Protein AF-A0A517RPU3-F1 (afdb_monomer_lite)

Sequence (102 aa):
MNQTELIHFVKDLGANVVVRKLDPLQEAEIVCIHVDPIPVEQPGDIPGWKHALYLEELYDGWTIGSEKYDVTRPLQEPELKSLLTAWIREPDYRILQEFVSD

Structure (mmCIF, N/CA/C/O backbone):
data_AF-A0A517RPU3-F1
#
_entry.id   AF-A0A517RPU3-F1
#
loop_
_atom_site.group_PDB
_atom_site.id
_atom_site.type_symbol
_atom_site.label_atom_id
_atom_site.label_alt_id
_atom_site.label_comp_id
_atom_site.label_asym_id
_atom_site.label_entity_id
_atom_site.label_seq_id
_atom_site.pdbx_PDB_ins_code
_atom_site.Cartn_x
_atom_site.Cartn_y
_atom_site.Cartn_z
_atom_site.occupancy
_atom_site.B_iso_or_equiv
_atom_site.auth_seq_id
_atom_site.auth_comp_id
_atom_site.auth_asym_id
_atom_site.auth_atom_id
_atom_site.pdbx_PDB_model_num
ATOM 1 N N . MET A 1 1 ? -6.973 -2.826 10.082 1.00 88.88 1 MET A N 1
ATOM 2 C CA . MET A 1 1 ? -5.697 -3.445 9.683 1.00 88.88 1 MET A CA 1
ATOM 3 C C . MET A 1 1 ? -4.542 -2.502 9.977 1.00 88.88 1 MET A C 1
ATOM 5 O O . MET A 1 1 ? -4.633 -1.352 9.569 1.00 88.88 1 MET A O 1
ATOM 9 N N . ASN A 1 2 ? -3.505 -2.976 10.668 1.00 89.75 2 ASN A N 1
ATOM 10 C CA . ASN A 1 2 ? -2.263 -2.230 10.923 1.00 89.75 2 ASN A CA 1
ATOM 11 C C . ASN A 1 2 ? -1.228 -2.423 9.795 1.00 89.75 2 ASN A C 1
ATOM 13 O O . ASN A 1 2 ? -1.395 -3.285 8.927 1.00 89.75 2 ASN A O 1
ATOM 17 N N . GLN A 1 3 ? -0.131 -1.658 9.830 1.00 89.50 3 GLN A N 1
ATOM 18 C CA . GLN A 1 3 ? 0.931 -1.702 8.814 1.00 89.50 3 GLN A CA 1
ATOM 19 C C . GLN A 1 3 ? 1.498 -3.112 8.569 1.00 89.50 3 GLN A C 1
ATOM 21 O O . GLN A 1 3 ? 1.686 -3.518 7.424 1.00 89.50 3 GLN A O 1
ATOM 26 N N . THR A 1 4 ? 1.756 -3.890 9.621 1.00 90.12 4 THR A N 1
ATOM 27 C CA . THR A 1 4 ? 2.312 -5.248 9.488 1.00 90.12 4 THR A CA 1
ATOM 28 C C . THR A 1 4 ? 1.344 -6.173 8.754 1.00 90.12 4 THR A C 1
ATOM 30 O O . THR A 1 4 ? 1.738 -6.882 7.827 1.00 90.12 4 THR A O 1
ATOM 33 N N . GLU A 1 5 ? 0.067 -6.143 9.132 1.00 92.88 5 GLU A N 1
ATOM 34 C CA . GLU A 1 5 ? -0.989 -6.925 8.485 1.00 92.88 5 GLU A CA 1
ATOM 35 C C . GLU A 1 5 ? -1.170 -6.530 7.013 1.00 92.88 5 GLU A C 1
ATOM 37 O O . GLU A 1 5 ? -1.307 -7.408 6.161 1.00 92.88 5 GLU A O 1
ATOM 42 N N . LEU A 1 6 ? -1.100 -5.229 6.702 1.00 92.38 6 LEU A N 1
ATOM 43 C CA . LEU A 1 6 ? -1.137 -4.712 5.334 1.00 92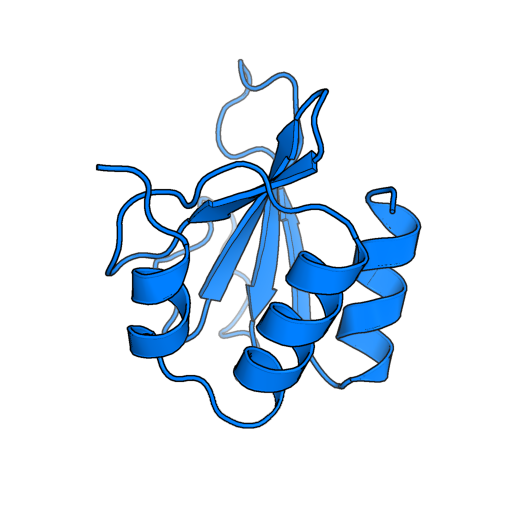.38 6 LEU A CA 1
ATOM 44 C C . LEU A 1 6 ? 0.014 -5.278 4.495 1.00 92.38 6 LEU A C 1
ATOM 46 O O . LEU A 1 6 ? -0.218 -5.807 3.409 1.00 92.38 6 LEU A O 1
ATOM 50 N N . ILE A 1 7 ? 1.246 -5.198 5.008 1.00 91.31 7 ILE A N 1
ATOM 51 C CA . ILE A 1 7 ? 2.447 -5.683 4.315 1.00 91.31 7 ILE A CA 1
ATOM 52 C C . ILE A 1 7 ? 2.341 -7.185 4.039 1.00 91.31 7 ILE A C 1
ATOM 54 O O . ILE A 1 7 ? 2.666 -7.624 2.936 1.00 91.31 7 ILE A O 1
ATOM 58 N N . HIS A 1 8 ? 1.894 -7.977 5.017 1.00 93.06 8 HIS A N 1
ATOM 59 C CA . HIS A 1 8 ? 1.691 -9.413 4.824 1.00 93.06 8 HIS A CA 1
ATOM 60 C C . HIS A 1 8 ? 0.631 -9.692 3.760 1.00 93.06 8 HIS A C 1
ATOM 62 O O . HIS A 1 8 ? 0.897 -10.431 2.816 1.00 93.06 8 HIS A O 1
ATOM 68 N N . PHE A 1 9 ? -0.526 -9.037 3.862 1.00 93.81 9 PHE A N 1
ATOM 69 C CA . PHE A 1 9 ? -1.638 -9.217 2.936 1.00 93.81 9 PHE A CA 1
ATOM 70 C C . PHE A 1 9 ? -1.233 -8.995 1.471 1.00 93.81 9 PHE A C 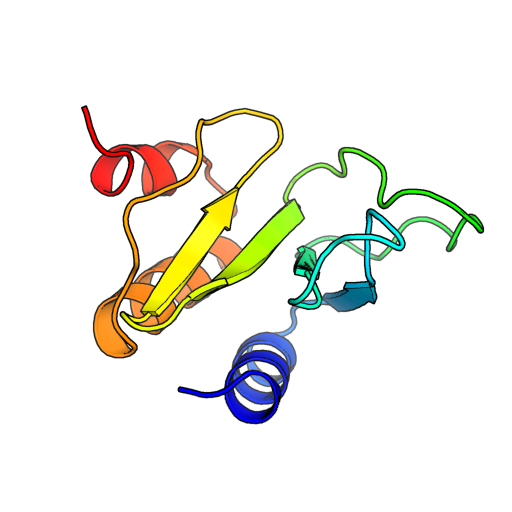1
ATOM 72 O O . PHE A 1 9 ? -1.545 -9.811 0.608 1.00 93.81 9 PHE A O 1
ATOM 79 N N . VAL A 1 10 ? -0.511 -7.915 1.175 1.00 92.50 10 VAL A N 1
ATOM 80 C CA . VAL A 1 10 ? -0.154 -7.572 -0.213 1.00 92.50 10 VAL A CA 1
ATOM 81 C C . VAL A 1 10 ? 1.000 -8.424 -0.745 1.00 92.50 10 VAL A C 1
ATOM 83 O O . VAL A 1 10 ? 1.024 -8.743 -1.933 1.00 92.50 10 VAL A O 1
ATOM 86 N N . LYS A 1 11 ? 1.922 -8.855 0.128 1.00 90.12 11 LYS A N 1
ATOM 87 C CA . LYS A 1 11 ? 2.984 -9.806 -0.235 1.00 90.12 11 LYS A CA 1
ATOM 88 C C . LYS A 1 11 ? 2.420 -11.182 -0.567 1.00 90.12 11 LYS A C 1
ATOM 90 O O . LYS A 1 11 ? 2.859 -11.783 -1.543 1.00 90.12 11 LYS A O 1
ATOM 95 N N . ASP A 1 12 ? 1.420 -11.646 0.182 1.00 93.38 12 ASP A N 1
ATOM 96 C CA . ASP A 1 12 ? 0.725 -12.910 -0.095 1.00 93.38 12 ASP A CA 1
ATOM 97 C C . ASP A 1 12 ? -0.013 -12.880 -1.446 1.00 93.38 12 ASP A C 1
ATOM 99 O O . ASP A 1 12 ? -0.185 -13.915 -2.091 1.00 93.38 12 ASP A O 1
ATOM 103 N N . LEU A 1 13 ? -0.405 -11.689 -1.913 1.00 91.50 13 LEU A N 1
ATOM 104 C CA . LEU A 1 13 ? -0.977 -11.466 -3.245 1.00 91.50 13 LEU A CA 1
ATOM 105 C C . LEU A 1 13 ? 0.076 -11.338 -4.361 1.00 91.50 13 LEU A C 1
ATOM 107 O O . LEU A 1 13 ? -0.295 -11.264 -5.531 1.00 91.50 13 LEU A O 1
ATOM 111 N N . GLY A 1 14 ? 1.369 -11.334 -4.025 1.00 88.00 14 GLY A N 1
ATOM 112 C CA . GLY A 1 14 ? 2.477 -11.253 -4.978 1.00 88.00 14 GLY A CA 1
ATOM 113 C C . GLY A 1 14 ? 2.999 -9.842 -5.253 1.00 88.00 14 GLY A C 1
ATOM 114 O O . GLY A 1 14 ? 3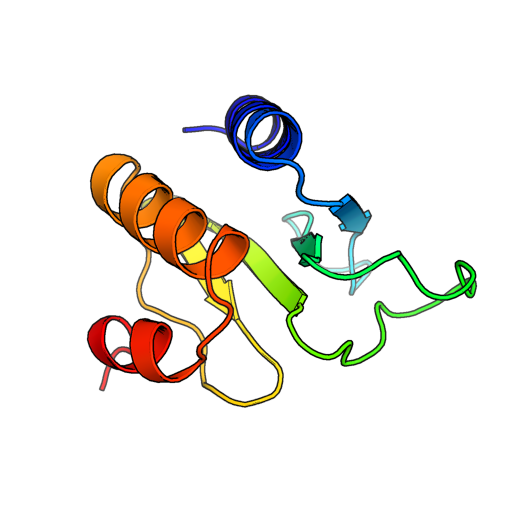.807 -9.673 -6.164 1.00 88.00 14 GLY A O 1
ATOM 115 N N . ALA A 1 15 ? 2.574 -8.833 -4.486 1.00 87.88 15 ALA A N 1
ATOM 116 C CA . ALA A 1 15 ? 3.093 -7.479 -4.632 1.00 87.88 15 ALA A CA 1
ATOM 117 C C . ALA A 1 15 ? 4.454 -7.300 -3.949 1.00 87.88 15 ALA A C 1
ATOM 119 O O . ALA A 1 15 ? 4.751 -7.879 -2.899 1.00 87.88 15 ALA A O 1
ATOM 120 N N . ASN A 1 16 ? 5.258 -6.414 -4.522 1.00 86.44 16 ASN A N 1
ATOM 121 C CA . ASN A 1 16 ? 6.453 -5.888 -3.891 1.00 86.44 16 ASN A CA 1
ATOM 122 C C . ASN A 1 16 ? 6.078 -4.752 -2.936 1.00 86.44 16 ASN A C 1
ATOM 124 O O . ASN A 1 16 ? 5.168 -3.969 -3.206 1.00 86.44 16 ASN A O 1
ATOM 128 N N . VAL A 1 17 ? 6.795 -4.650 -1.816 1.00 85.00 17 VAL A N 1
ATOM 129 C CA . VAL A 1 17 ? 6.518 -3.641 -0.789 1.00 85.00 17 VAL A CA 1
ATOM 130 C C . VAL A 1 17 ? 7.796 -2.949 -0.369 1.00 85.00 17 VAL A C 1
ATOM 132 O O . VAL A 1 17 ? 8.764 -3.612 0.007 1.00 85.00 17 VAL A O 1
ATOM 135 N N . VAL A 1 18 ? 7.759 -1.621 -0.369 1.00 84.00 18 VAL A N 1
ATOM 136 C CA . VAL A 1 18 ? 8.825 -0.754 0.127 1.00 84.00 18 VAL A CA 1
ATOM 137 C C . VAL A 1 18 ? 8.239 0.140 1.214 1.00 84.00 18 VAL A C 1
ATOM 139 O O . VAL A 1 18 ? 7.233 0.802 0.992 1.00 84.00 18 VAL A O 1
ATOM 142 N N . VAL A 1 19 ? 8.866 0.169 2.389 1.00 83.12 19 VAL A N 1
ATOM 143 C CA . VAL A 1 19 ? 8.459 1.041 3.503 1.00 83.12 19 VAL A CA 1
ATOM 144 C C . VAL A 1 19 ? 9.507 2.135 3.679 1.00 83.12 19 VAL A C 1
ATOM 146 O O . VAL A 1 19 ? 10.702 1.834 3.817 1.00 83.12 19 VAL A O 1
ATOM 149 N N . ARG A 1 20 ? 9.079 3.401 3.633 1.00 76.69 20 ARG A N 1
ATOM 150 C CA . ARG A 1 20 ? 9.953 4.576 3.785 1.00 76.69 20 ARG A CA 1
ATOM 151 C C . ARG A 1 20 ? 9.215 5.725 4.461 1.00 76.69 20 ARG A C 1
ATOM 153 O O . ARG A 1 20 ? 8.020 5.899 4.272 1.00 76.69 20 ARG A O 1
ATOM 160 N N . LYS A 1 21 ? 9.966 6.575 5.160 1.00 68.38 21 LYS A N 1
ATOM 161 C CA . LYS A 1 21 ? 9.551 7.956 5.432 1.00 68.38 21 LYS A CA 1
ATOM 162 C C . LYS A 1 21 ? 10.008 8.819 4.261 1.00 68.38 21 LYS A C 1
ATOM 164 O O . LYS A 1 21 ? 11.189 8.749 3.921 1.00 68.38 21 LYS A O 1
ATOM 169 N N . LEU A 1 22 ? 9.099 9.566 3.632 1.00 65.62 22 LEU A N 1
ATOM 170 C CA . LEU A 1 22 ? 9.468 10.482 2.545 1.00 65.62 22 LEU A CA 1
ATOM 171 C C . LEU A 1 22 ? 9.996 11.815 3.092 1.00 65.62 22 LEU A C 1
ATOM 173 O O . LEU A 1 22 ? 10.881 12.410 2.490 1.00 65.62 22 LEU A O 1
ATOM 177 N N . ASP A 1 23 ? 9.522 12.242 4.265 1.00 62.44 23 ASP A N 1
ATOM 178 C CA . ASP A 1 23 ? 10.021 13.428 4.968 1.00 62.44 23 ASP A CA 1
ATOM 179 C C . ASP A 1 23 ? 10.491 13.053 6.391 1.00 62.44 23 ASP A C 1
ATOM 181 O O . ASP A 1 23 ? 9.792 12.317 7.094 1.00 62.44 23 ASP A O 1
ATOM 185 N N . PRO A 1 24 ? 11.648 13.549 6.871 1.00 65.56 24 PRO A N 1
ATOM 186 C CA . PRO A 1 24 ? 12.038 13.444 8.280 1.00 65.56 24 PRO A CA 1
ATOM 187 C C . PRO A 1 24 ? 10.984 13.951 9.281 1.00 65.56 24 PRO A C 1
ATOM 189 O O . PRO A 1 24 ? 10.983 13.515 10.432 1.00 65.56 24 PRO A O 1
ATOM 192 N N . LEU A 1 25 ? 10.123 14.878 8.856 1.00 67.50 25 LEU A N 1
ATOM 193 C CA . LEU A 1 25 ? 9.037 15.480 9.629 1.00 67.50 25 LEU A CA 1
ATOM 194 C C . LEU A 1 25 ? 7.718 14.695 9.537 1.00 67.50 25 LEU A C 1
ATOM 196 O O . LEU A 1 25 ? 6.791 15.014 10.278 1.00 67.50 25 LEU A O 1
ATOM 200 N N . GLN A 1 26 ? 7.614 13.681 8.668 1.00 67.75 26 GLN A N 1
ATOM 201 C CA . GLN A 1 26 ? 6.438 12.810 8.629 1.00 67.75 26 GLN A CA 1
ATOM 202 C C . GLN A 1 26 ? 6.377 11.921 9.877 1.00 67.75 26 GLN A C 1
ATOM 204 O O . GLN A 1 26 ? 7.314 11.180 10.213 1.00 67.75 26 GLN A O 1
ATOM 209 N N . GLU A 1 27 ? 5.233 11.980 10.560 1.00 67.44 27 GLU A N 1
ATOM 210 C CA . GLU A 1 27 ? 4.960 11.144 11.727 1.00 67.44 27 GLU A CA 1
ATOM 211 C C . GLU A 1 27 ? 4.791 9.671 11.317 1.00 67.44 27 GLU A C 1
ATOM 213 O O . GLU A 1 27 ? 5.404 8.796 11.939 1.00 67.44 27 GLU A O 1
ATOM 218 N N . ALA A 1 28 ? 4.055 9.412 10.229 1.00 72.38 28 ALA A N 1
ATOM 219 C CA . ALA A 1 28 ? 3.779 8.078 9.699 1.00 72.38 28 ALA A CA 1
ATOM 220 C C . ALA A 1 28 ? 4.783 7.639 8.616 1.00 72.38 28 ALA A C 1
ATOM 222 O O . ALA A 1 28 ? 5.318 8.447 7.856 1.00 72.38 28 ALA A O 1
ATOM 223 N N . GLU A 1 29 ? 5.057 6.335 8.549 1.00 79.88 29 GLU A N 1
ATOM 224 C CA . GLU A 1 29 ? 5.771 5.741 7.415 1.00 79.88 29 GLU A CA 1
ATOM 225 C C . GLU A 1 29 ? 4.814 5.566 6.233 1.00 79.88 29 GLU A C 1
ATOM 227 O O . GLU A 1 29 ? 3.651 5.211 6.413 1.00 79.88 29 GLU A O 1
ATOM 232 N N . ILE A 1 30 ? 5.320 5.754 5.015 1.00 82.69 30 ILE A N 1
ATOM 233 C CA . ILE A 1 30 ? 4.585 5.435 3.796 1.00 82.69 30 ILE A CA 1
ATOM 234 C C . ILE A 1 30 ? 4.897 3.998 3.390 1.00 82.69 30 ILE A C 1
ATOM 236 O O . ILE A 1 30 ? 6.056 3.606 3.201 1.00 82.69 30 ILE A O 1
ATOM 240 N N . VAL A 1 31 ? 3.836 3.218 3.208 1.00 81.44 31 VAL A N 1
ATOM 241 C CA . VAL A 1 31 ? 3.889 1.876 2.637 1.00 81.44 31 VAL A CA 1
ATOM 242 C C . VAL A 1 31 ? 3.660 1.991 1.136 1.00 81.44 31 VAL A C 1
ATOM 244 O O . VAL A 1 31 ? 2.544 2.204 0.675 1.00 81.44 31 VAL A O 1
ATOM 247 N N . CYS A 1 32 ? 4.718 1.840 0.349 1.00 83.88 32 CYS A N 1
ATOM 248 C CA . CYS A 1 32 ? 4.610 1.766 -1.100 1.00 83.88 32 CYS A CA 1
ATOM 249 C C . CYS A 1 32 ? 4.372 0.321 -1.541 1.00 83.88 32 CYS A C 1
ATOM 251 O O . CYS A 1 32 ? 5.197 -0.562 -1.291 1.00 83.88 32 CYS A O 1
ATOM 253 N N . ILE A 1 33 ? 3.269 0.098 -2.248 1.00 83.19 33 ILE A N 1
ATOM 254 C CA . ILE A 1 33 ? 2.927 -1.172 -2.889 1.00 83.19 33 ILE A CA 1
ATOM 255 C C . ILE A 1 33 ? 3.232 -1.046 -4.374 1.00 83.19 33 ILE A C 1
ATOM 257 O O . ILE A 1 33 ? 2.745 -0.131 -5.031 1.00 83.19 33 ILE A O 1
ATOM 261 N N . HIS A 1 34 ? 4.009 -1.982 -4.907 1.00 82.31 34 HIS A N 1
ATOM 262 C CA . HIS A 1 34 ? 4.412 -2.000 -6.305 1.00 82.31 34 HIS A CA 1
ATOM 263 C C . HIS A 1 34 ? 4.145 -3.378 -6.914 1.00 82.31 34 HIS A C 1
ATOM 265 O O . HIS A 1 34 ? 4.551 -4.401 -6.365 1.00 82.31 34 HIS A O 1
ATOM 271 N N . VAL A 1 35 ? 3.441 -3.412 -8.043 1.00 77.06 35 VAL A N 1
ATOM 272 C CA . VAL A 1 35 ? 2.991 -4.672 -8.665 1.00 77.06 35 VAL A CA 1
ATOM 273 C C . VAL A 1 35 ? 4.007 -5.202 -9.683 1.00 77.06 35 VAL A C 1
ATOM 275 O O . VAL A 1 35 ? 4.133 -6.410 -9.864 1.00 77.06 35 VAL A O 1
ATOM 278 N N . ASP A 1 36 ? 4.795 -4.321 -10.298 1.00 74.62 36 ASP A N 1
ATOM 279 C CA . ASP A 1 36 ? 5.864 -4.706 -11.222 1.00 74.62 36 ASP A CA 1
ATOM 280 C C . ASP A 1 36 ? 7.153 -5.119 -10.460 1.00 74.62 36 ASP A C 1
ATOM 282 O O . ASP A 1 36 ? 7.278 -4.877 -9.250 1.00 74.62 36 ASP A O 1
ATOM 286 N N . PRO A 1 37 ? 8.149 -5.753 -11.110 1.00 67.50 37 PRO A N 1
ATOM 287 C CA . PRO A 1 37 ? 9.466 -5.958 -10.507 1.00 67.50 37 PRO A CA 1
ATOM 288 C C . PRO A 1 37 ? 10.063 -4.619 -10.059 1.00 67.50 37 PRO A C 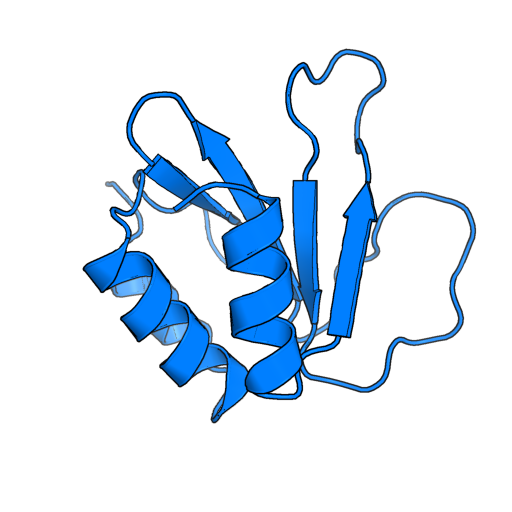1
ATOM 290 O O . PRO A 1 37 ? 10.062 -3.666 -10.838 1.00 67.50 37 PRO A O 1
ATOM 293 N N . ILE A 1 38 ? 10.565 -4.541 -8.821 1.00 63.94 38 ILE A N 1
ATOM 294 C CA . ILE A 1 38 ? 11.169 -3.311 -8.287 1.00 63.94 38 ILE A CA 1
ATOM 295 C C . ILE A 1 38 ? 12.339 -2.915 -9.207 1.00 63.94 38 ILE A C 1
ATOM 297 O O . ILE A 1 38 ? 13.302 -3.685 -9.317 1.00 63.94 38 ILE A O 1
ATOM 301 N N . PRO A 1 39 ? 12.291 -1.759 -9.895 1.00 59.31 39 PRO A N 1
ATOM 302 C CA . PRO A 1 39 ? 13.459 -1.272 -10.612 1.00 59.31 39 PRO A CA 1
ATOM 303 C C . PRO A 1 39 ? 14.551 -0.981 -9.579 1.00 59.31 39 PRO A C 1
ATOM 305 O O . PRO A 1 39 ? 14.240 -0.448 -8.519 1.00 59.31 39 PRO A O 1
ATOM 308 N N . VAL A 1 40 ? 15.795 -1.377 -9.882 1.00 59.69 40 VAL A N 1
ATOM 309 C CA . VAL A 1 40 ? 16.994 -1.275 -9.019 1.00 59.69 40 VAL A CA 1
ATOM 310 C C . VAL A 1 40 ? 16.833 -0.203 -7.942 1.00 59.69 40 VAL A C 1
ATOM 312 O O . VAL A 1 40 ? 16.728 0.974 -8.287 1.00 59.69 40 VAL A O 1
ATOM 315 N N . GLU A 1 41 ? 16.797 -0.622 -6.671 1.00 58.03 41 GLU A N 1
ATOM 316 C CA . GLU A 1 41 ? 16.634 0.281 -5.529 1.00 58.03 41 GLU A CA 1
ATOM 317 C C . GLU A 1 41 ? 17.644 1.429 -5.634 1.00 58.03 41 GLU A C 1
ATOM 319 O O . GLU A 1 41 ? 18.852 1.234 -5.481 1.00 58.03 41 GLU A O 1
ATOM 324 N N . GLN A 1 42 ? 17.158 2.632 -5.937 1.00 57.56 42 GLN A N 1
ATOM 325 C CA . GLN A 1 42 ? 17.976 3.833 -5.878 1.00 57.56 42 GLN A CA 1
ATOM 326 C C . GLN A 1 42 ? 17.848 4.412 -4.465 1.00 57.56 42 GLN A C 1
ATOM 328 O O . GLN A 1 42 ? 16.732 4.517 -3.952 1.00 57.56 42 GLN A O 1
ATOM 333 N N . PRO A 1 43 ? 18.959 4.763 -3.798 1.00 53.12 43 PRO A N 1
ATOM 334 C CA . PRO A 1 43 ? 18.891 5.460 -2.522 1.00 53.12 43 PRO A CA 1
ATOM 335 C C . PRO A 1 43 ? 18.259 6.844 -2.736 1.00 53.12 43 PRO A C 1
ATOM 337 O O . PRO A 1 43 ? 18.812 7.659 -3.471 1.00 53.12 43 PRO A O 1
ATOM 340 N N . GLY A 1 44 ? 17.111 7.102 -2.107 1.00 61.81 44 GLY A N 1
ATOM 341 C CA . GLY A 1 44 ? 16.385 8.370 -2.222 1.00 61.81 44 GLY A CA 1
ATOM 342 C C . GLY A 1 44 ? 14.867 8.200 -2.157 1.00 61.81 44 GLY A C 1
ATOM 343 O O . GLY A 1 44 ? 14.374 7.201 -1.625 1.00 61.81 44 GLY A O 1
ATOM 344 N N . ASP A 1 45 ? 14.153 9.190 -2.696 1.00 55.09 45 ASP A N 1
ATOM 345 C CA . ASP A 1 45 ? 12.695 9.187 -2.826 1.00 55.09 45 ASP A CA 1
ATOM 346 C C . ASP A 1 45 ? 12.222 7.959 -3.602 1.00 55.09 45 ASP A C 1
ATOM 348 O O . ASP A 1 45 ? 12.885 7.511 -4.540 1.00 55.09 45 ASP A O 1
ATOM 352 N N . ILE A 1 46 ? 11.055 7.427 -3.231 1.00 56.34 46 ILE A N 1
ATOM 353 C CA . ILE A 1 46 ? 10.386 6.406 -4.035 1.00 56.34 46 ILE A CA 1
ATOM 354 C C . ILE A 1 46 ? 10.003 7.089 -5.354 1.00 56.34 46 ILE A C 1
ATOM 356 O O . ILE A 1 46 ? 9.143 7.973 -5.335 1.00 56.34 46 ILE A O 1
ATOM 360 N N . PRO A 1 47 ? 10.625 6.735 -6.493 1.00 59.25 47 PRO A N 1
ATOM 361 C CA . PRO A 1 47 ? 10.289 7.355 -7.767 1.00 59.25 47 PRO A CA 1
ATOM 362 C C . PRO A 1 47 ? 8.807 7.111 -8.068 1.00 59.25 47 PRO A C 1
ATOM 364 O O . PRO A 1 47 ? 8.246 6.134 -7.572 1.00 59.25 47 PRO A O 1
ATOM 367 N N . GLY A 1 48 ? 8.185 7.969 -8.883 1.00 58.50 48 GLY A N 1
ATOM 368 C CA . GLY A 1 48 ? 6.845 7.746 -9.443 1.00 58.50 48 GLY A CA 1
ATOM 369 C C . GLY A 1 48 ? 6.847 6.496 -10.319 1.00 58.50 48 GLY A C 1
ATOM 370 O O . GLY A 1 48 ? 6.987 6.560 -11.539 1.00 58.50 48 GLY A O 1
ATOM 371 N N . TRP A 1 49 ? 6.862 5.331 -9.680 1.00 70.69 49 TRP A N 1
ATOM 372 C CA . TRP A 1 49 ? 6.915 4.060 -10.357 1.00 70.69 49 TRP A CA 1
ATOM 373 C C . TRP A 1 49 ? 5.534 3.774 -10.915 1.00 70.69 49 TRP A C 1
ATOM 375 O O . TRP A 1 49 ? 4.510 3.918 -10.240 1.00 70.69 49 TRP A O 1
ATOM 385 N N . LYS A 1 50 ? 5.523 3.324 -12.167 1.00 68.75 50 LYS A N 1
ATOM 386 C CA . LYS A 1 50 ? 4.309 2.842 -12.802 1.00 68.75 50 LYS A CA 1
ATOM 387 C C . LYS A 1 50 ? 3.704 1.752 -11.911 1.00 68.75 50 LYS A C 1
ATOM 389 O O . LYS A 1 50 ? 4.395 0.826 -11.512 1.00 68.75 50 LYS A O 1
ATOM 394 N N . HIS A 1 51 ? 2.418 1.885 -11.605 1.00 80.88 51 HIS A N 1
ATOM 395 C CA . HIS A 1 51 ? 1.681 0.984 -10.718 1.00 80.88 51 HIS A CA 1
ATOM 396 C C . HIS A 1 51 ? 2.143 0.965 -9.245 1.00 80.88 51 HIS A C 1
ATOM 398 O O . HIS A 1 51 ? 1.884 -0.011 -8.532 1.00 80.88 51 HIS A O 1
ATOM 404 N N . ALA A 1 52 ? 2.759 2.048 -8.761 1.00 85.06 52 ALA A N 1
ATOM 405 C CA . ALA A 1 52 ? 2.918 2.280 -7.329 1.00 85.06 52 ALA A CA 1
ATOM 406 C C . ALA A 1 52 ? 1.651 2.877 -6.700 1.00 85.06 52 ALA A C 1
ATOM 408 O O . ALA A 1 52 ? 1.056 3.816 -7.237 1.00 85.06 52 ALA A O 1
ATOM 409 N N . LEU A 1 53 ? 1.290 2.353 -5.530 1.00 88.94 53 LEU A N 1
ATOM 410 C CA . LEU A 1 53 ? 0.380 2.997 -4.587 1.00 88.94 53 LEU A CA 1
ATOM 411 C C . LEU A 1 53 ? 1.145 3.362 -3.323 1.00 88.94 53 LEU A C 1
ATOM 413 O O . LEU A 1 53 ? 1.904 2.543 -2.805 1.00 88.94 53 LEU A O 1
ATOM 417 N N . TYR A 1 54 ? 0.899 4.562 -2.815 1.00 88.75 54 TYR A N 1
ATOM 418 C CA . TYR A 1 54 ? 1.506 5.089 -1.598 1.00 88.75 54 TYR A CA 1
ATOM 419 C C . TYR A 1 54 ? 0.451 5.112 -0.504 1.00 88.75 54 TYR A C 1
ATOM 421 O O . TYR A 1 54 ? -0.547 5.813 -0.634 1.00 88.75 54 TYR A O 1
ATOM 429 N N . LEU A 1 55 ? 0.642 4.305 0.533 1.00 91.81 55 LEU A N 1
ATOM 430 C CA . LEU A 1 55 ? -0.331 4.136 1.600 1.00 91.81 55 LEU A CA 1
ATOM 431 C C . LEU A 1 55 ? 0.170 4.783 2.883 1.00 91.81 55 LEU A C 1
ATOM 433 O O . LEU A 1 55 ? 1.305 4.539 3.293 1.00 91.81 55 LEU A O 1
ATOM 437 N N . GLU A 1 56 ? -0.698 5.556 3.522 1.00 90.31 56 GLU A N 1
ATOM 438 C CA . GLU A 1 56 ? -0.440 6.205 4.806 1.00 90.31 56 GLU A CA 1
ATOM 439 C C . GLU A 1 56 ? -1.526 5.803 5.813 1.00 90.31 56 GLU A C 1
ATOM 441 O O . GLU A 1 56 ? -2.718 5.782 5.493 1.00 90.31 56 GLU A O 1
ATOM 446 N N . GLU A 1 57 ? -1.103 5.427 7.022 1.00 90.19 57 GLU A N 1
ATOM 447 C CA . GLU A 1 57 ? -2.008 5.060 8.112 1.00 90.19 57 GLU A CA 1
ATOM 448 C C . GLU A 1 57 ? -2.462 6.324 8.848 1.00 90.19 57 GLU A C 1
ATOM 450 O O . GLU A 1 57 ? -1.652 7.042 9.435 1.00 90.19 57 GLU A O 1
ATOM 455 N N . LEU A 1 58 ? -3.768 6.583 8.837 1.00 86.12 58 LEU A N 1
ATOM 456 C CA . LEU A 1 58 ? -4.426 7.641 9.594 1.00 86.12 58 LEU A CA 1
ATOM 457 C C . LEU A 1 58 ? -5.279 7.046 10.721 1.00 86.12 58 LEU A C 1
ATOM 459 O O . LEU A 1 58 ? -5.568 5.849 10.761 1.00 86.12 58 LEU A O 1
ATOM 463 N N . TYR A 1 59 ? -5.725 7.901 11.646 1.00 82.50 59 TYR A N 1
ATOM 464 C CA . TYR A 1 59 ? -6.548 7.487 12.791 1.00 82.50 59 TYR A CA 1
ATOM 465 C C . TYR A 1 59 ? -7.822 6.730 12.382 1.00 82.50 59 TYR A C 1
ATOM 467 O O . TYR A 1 59 ? -8.281 5.844 13.102 1.00 82.50 59 TYR A O 1
ATOM 475 N N . ASP A 1 60 ? -8.395 7.077 11.232 1.00 86.38 60 ASP A N 1
ATOM 476 C CA . ASP A 1 60 ? -9.640 6.528 10.712 1.00 86.38 60 ASP A CA 1
ATOM 477 C C . ASP A 1 60 ? -9.440 5.608 9.500 1.00 86.38 60 ASP A C 1
ATOM 479 O O . ASP A 1 60 ? -10.409 5.319 8.809 1.00 86.38 60 ASP A O 1
ATOM 483 N N . GLY A 1 61 ? -8.236 5.090 9.244 1.00 90.31 61 GLY A N 1
ATOM 484 C CA . GLY A 1 61 ? -8.006 4.092 8.197 1.00 90.31 61 GLY A CA 1
ATOM 485 C C . GLY A 1 61 ? -6.772 4.378 7.358 1.00 90.31 61 GLY A C 1
ATOM 486 O O . GLY A 1 61 ? -5.819 4.986 7.825 1.00 90.31 61 GLY A O 1
ATOM 487 N N . TRP A 1 62 ? -6.781 3.912 6.112 1.00 93.19 62 TRP A N 1
ATOM 488 C CA . TRP A 1 62 ? -5.649 4.071 5.200 1.00 93.19 62 TRP A CA 1
ATOM 489 C C . TRP A 1 62 ? -6.005 4.982 4.043 1.00 93.19 62 TRP A C 1
ATOM 491 O O . TRP A 1 62 ? -7.000 4.746 3.356 1.00 93.19 62 TRP A O 1
ATOM 501 N N . THR A 1 63 ? -5.182 5.986 3.791 1.00 91.75 63 THR A N 1
ATOM 502 C CA . THR A 1 63 ? -5.275 6.779 2.568 1.00 91.75 63 THR A CA 1
ATOM 503 C C . THR A 1 63 ? -4.342 6.215 1.512 1.00 91.75 63 THR A C 1
ATOM 505 O O . THR A 1 63 ? -3.311 5.615 1.823 1.00 91.75 63 THR A O 1
ATOM 508 N N . ILE A 1 64 ? -4.728 6.367 0.247 1.00 90.94 64 ILE A N 1
ATOM 509 C CA . ILE A 1 64 ? -3.963 5.867 -0.890 1.00 90.94 64 ILE A CA 1
ATOM 510 C C . ILE A 1 64 ? -3.698 7.021 -1.846 1.00 90.94 64 ILE A C 1
ATOM 512 O O . ILE A 1 64 ? -4.626 7.611 -2.390 1.00 90.94 64 ILE A O 1
ATOM 516 N N . GLY A 1 65 ? -2.425 7.328 -2.062 1.00 87.00 65 GLY A N 1
ATOM 517 C CA . GLY A 1 65 ? -1.954 8.236 -3.099 1.00 87.00 65 GLY A CA 1
ATOM 518 C C . GLY A 1 65 ? -1.395 7.485 -4.304 1.00 87.00 65 GLY A C 1
ATOM 519 O O . GLY A 1 65 ? -0.947 6.338 -4.208 1.00 87.00 65 GLY A O 1
ATOM 520 N N . SER A 1 66 ? -1.380 8.153 -5.454 1.00 82.06 66 SER A N 1
ATOM 521 C CA . SER A 1 66 ? -0.680 7.688 -6.652 1.00 82.06 66 SER A CA 1
ATOM 522 C C . SER A 1 66 ? -0.126 8.877 -7.434 1.00 82.06 66 SER A C 1
ATOM 524 O O . SER A 1 66 ? -0.524 10.014 -7.213 1.00 82.06 66 SER A O 1
ATOM 526 N N . GLU A 1 67 ? 0.749 8.631 -8.406 1.00 74.38 67 GLU A N 1
ATOM 527 C CA . GLU A 1 67 ? 1.261 9.699 -9.280 1.00 74.38 67 GLU A CA 1
ATOM 528 C C . GLU A 1 67 ? 0.175 10.346 -10.172 1.00 74.38 67 GLU A C 1
ATOM 530 O O . GLU A 1 67 ? 0.400 11.414 -10.737 1.00 74.38 67 GLU A O 1
ATOM 535 N N . LYS A 1 68 ? -0.976 9.678 -10.359 1.00 72.00 68 LYS A N 1
ATOM 536 C CA . LYS A 1 68 ? -2.017 10.078 -11.326 1.00 72.00 68 LYS A CA 1
ATOM 537 C C . LYS A 1 68 ? -3.278 10.654 -10.697 1.00 72.00 68 LYS A C 1
ATOM 539 O O . LYS A 1 68 ? -4.078 11.242 -11.419 1.00 72.00 68 LYS A O 1
ATOM 544 N N . TYR A 1 69 ? -3.477 10.429 -9.405 1.00 72.88 69 TYR A N 1
ATOM 545 C CA . TYR A 1 69 ? -4.706 10.763 -8.697 1.00 72.88 69 TYR A CA 1
ATOM 546 C C . TYR A 1 69 ? -4.391 11.320 -7.324 1.00 72.88 69 TYR A C 1
ATOM 548 O O . TYR A 1 69 ? -3.432 10.882 -6.683 1.00 72.88 69 TYR A O 1
ATOM 556 N N . ASP A 1 70 ? -5.250 12.239 -6.892 1.00 77.44 70 ASP A N 1
ATOM 557 C CA . ASP A 1 70 ? -5.261 12.739 -5.528 1.00 77.44 70 ASP A CA 1
ATOM 558 C C . ASP A 1 70 ? -5.488 11.607 -4.523 1.00 77.44 70 ASP A C 1
ATOM 560 O O . ASP A 1 70 ? -5.923 10.498 -4.853 1.00 77.44 70 ASP A O 1
ATOM 564 N N . VAL A 1 71 ? -5.138 11.901 -3.277 1.00 85.94 71 VAL A N 1
ATOM 565 C CA . VAL A 1 71 ? -5.216 10.959 -2.167 1.00 85.94 71 VAL A CA 1
ATOM 566 C C . VAL A 1 71 ? -6.677 10.571 -1.922 1.00 85.94 71 VAL A C 1
ATOM 568 O O . VAL A 1 71 ? -7.560 11.427 -1.858 1.00 85.94 71 VAL A O 1
ATOM 571 N N . THR A 1 72 ? -6.948 9.273 -1.782 1.00 89.31 72 THR A N 1
ATOM 572 C CA . THR A 1 72 ? -8.292 8.785 -1.447 1.00 89.31 72 THR A CA 1
ATOM 573 C C . THR A 1 72 ? -8.743 9.285 -0.077 1.00 89.31 72 THR A C 1
ATOM 575 O O . THR A 1 72 ? -7.926 9.595 0.793 1.00 89.31 72 THR A O 1
ATOM 578 N N . ARG A 1 73 ? -10.052 9.237 0.189 1.00 91.50 73 ARG A N 1
ATOM 579 C CA . ARG A 1 73 ? -10.535 9.242 1.575 1.00 91.50 73 ARG A CA 1
ATOM 580 C C . ARG A 1 73 ? -9.898 8.094 2.376 1.00 91.50 73 ARG A C 1
ATOM 582 O O . ARG A 1 73 ? -9.495 7.091 1.775 1.00 91.50 73 ARG A O 1
ATOM 589 N N . PRO A 1 74 ? -9.877 8.178 3.714 1.00 92.69 74 PRO A N 1
ATOM 590 C CA . PRO A 1 74 ? -9.491 7.055 4.557 1.00 92.69 74 PRO A CA 1
ATOM 591 C C . PRO A 1 74 ? -10.372 5.830 4.280 1.00 92.69 74 PRO A C 1
ATOM 593 O O . PRO A 1 74 ? -11.608 5.893 4.302 1.00 92.69 74 PRO A O 1
ATOM 596 N N . LEU A 1 75 ? -9.720 4.713 3.966 1.00 93.12 75 LEU A N 1
ATOM 597 C CA . LEU A 1 75 ? -10.350 3.439 3.653 1.00 93.12 75 LEU A CA 1
ATOM 598 C C . LEU A 1 75 ? -10.285 2.512 4.856 1.00 93.12 75 LEU A C 1
ATOM 600 O O . LEU A 1 75 ? -9.224 2.279 5.444 1.00 93.12 75 LEU A O 1
ATOM 604 N N . GLN A 1 76 ? -11.438 1.936 5.184 1.00 94.19 76 GLN A N 1
ATOM 605 C CA . GLN A 1 76 ? -11.530 0.890 6.193 1.00 94.19 76 GLN A CA 1
ATOM 606 C C . GLN A 1 76 ? -11.014 -0.434 5.638 1.00 94.19 76 GLN A C 1
ATOM 608 O O . GLN A 1 76 ? -10.978 -0.660 4.430 1.00 94.19 76 GLN A O 1
ATOM 613 N N . GLU A 1 77 ? -10.674 -1.358 6.531 1.00 93.06 77 GLU A N 1
ATOM 614 C CA . GLU A 1 77 ? -10.054 -2.632 6.163 1.00 93.06 77 GLU A CA 1
ATOM 615 C C . GLU A 1 77 ? -10.771 -3.420 5.043 1.00 93.06 77 GLU A C 1
ATOM 617 O O . GLU A 1 77 ? -10.072 -3.890 4.142 1.00 93.06 77 GLU A O 1
ATOM 622 N N . PRO A 1 78 ? -12.112 -3.574 5.025 1.00 93.56 78 PRO A N 1
ATOM 623 C CA . PRO A 1 78 ? -12.780 -4.292 3.938 1.00 93.56 78 PRO A CA 1
ATOM 624 C C . PRO A 1 78 ? -12.618 -3.604 2.575 1.00 93.56 78 PRO A C 1
ATOM 626 O O . PRO A 1 78 ? -12.362 -4.273 1.574 1.00 93.56 78 PRO A O 1
ATOM 629 N N . GLU A 1 79 ? -12.730 -2.274 2.542 1.00 93.31 79 GLU A N 1
ATOM 630 C CA . GLU A 1 79 ? -12.583 -1.470 1.322 1.00 93.31 79 GLU A CA 1
ATOM 631 C C . GLU A 1 79 ? -11.137 -1.503 0.830 1.00 93.31 79 GLU A C 1
ATOM 633 O O . GLU A 1 79 ? -10.881 -1.800 -0.336 1.00 93.31 79 GLU A O 1
ATOM 638 N N . LEU A 1 80 ? -10.193 -1.304 1.752 1.00 94.19 80 LEU A N 1
ATOM 639 C CA . LEU A 1 80 ? -8.760 -1.359 1.498 1.00 94.19 80 LEU A CA 1
ATOM 640 C C . LEU A 1 80 ? -8.351 -2.709 0.900 1.00 94.19 80 LEU A C 1
ATOM 642 O O . LEU A 1 80 ? -7.684 -2.755 -0.131 1.00 94.19 80 LEU A O 1
ATOM 646 N N . LYS A 1 81 ? -8.786 -3.824 1.501 1.00 94.88 81 LYS A N 1
ATOM 647 C CA . LYS A 1 81 ? -8.491 -5.171 0.988 1.00 94.88 81 LYS A CA 1
ATOM 648 C C . LYS A 1 81 ? -9.063 -5.387 -0.411 1.00 94.88 81 LYS A C 1
ATOM 650 O O . LYS A 1 81 ? -8.381 -5.974 -1.253 1.00 94.88 81 LYS A O 1
ATOM 655 N N . SER A 1 82 ? -10.286 -4.920 -0.664 1.00 93.75 82 SER A N 1
ATOM 656 C CA . SER A 1 82 ? -10.929 -5.031 -1.978 1.00 93.75 82 SER A CA 1
ATOM 657 C C . SER A 1 82 ? -10.146 -4.266 -3.047 1.00 93.75 82 SER A C 1
ATOM 659 O O . SER A 1 82 ? -9.780 -4.842 -4.074 1.00 93.75 82 SER A O 1
ATOM 661 N N . LEU A 1 83 ? -9.809 -3.003 -2.768 1.00 93.44 83 LEU A N 1
ATOM 662 C CA . LEU A 1 83 ? -9.054 -2.139 -3.674 1.00 93.44 83 LEU A CA 1
ATOM 663 C C . LEU A 1 83 ? -7.666 -2.709 -3.965 1.00 93.44 83 LEU A C 1
ATOM 665 O O . LEU A 1 83 ? -7.295 -2.857 -5.126 1.00 93.44 83 LEU A O 1
ATOM 669 N N . LEU A 1 84 ? -6.917 -3.095 -2.932 1.00 93.56 84 LEU A N 1
ATOM 670 C CA . LEU A 1 84 ? -5.571 -3.646 -3.097 1.00 93.56 84 LEU A CA 1
ATOM 671 C C . LEU A 1 84 ? -5.576 -4.974 -3.854 1.00 93.56 84 LEU A C 1
ATOM 673 O O . LEU A 1 84 ? -4.701 -5.212 -4.681 1.00 93.56 84 LEU A O 1
ATOM 677 N N . THR A 1 85 ? -6.581 -5.823 -3.630 1.00 94.44 85 THR A N 1
ATOM 678 C CA . THR A 1 85 ? -6.733 -7.065 -4.402 1.00 94.44 85 THR A CA 1
ATOM 679 C C . THR A 1 85 ? -6.967 -6.772 -5.881 1.00 94.44 85 THR A C 1
ATOM 681 O O . THR A 1 85 ? -6.364 -7.431 -6.728 1.00 94.44 85 THR A O 1
ATOM 684 N N . ALA A 1 86 ? -7.834 -5.806 -6.199 1.00 92.56 86 ALA A N 1
ATOM 685 C CA . ALA A 1 86 ? -8.090 -5.397 -7.577 1.00 92.56 86 ALA A CA 1
ATOM 686 C C . ALA A 1 86 ? -6.822 -4.818 -8.219 1.00 92.56 86 ALA A C 1
ATOM 688 O O . ALA A 1 86 ? -6.413 -5.290 -9.275 1.00 92.56 86 ALA A O 1
ATOM 689 N N . TRP A 1 87 ? -6.148 -3.895 -7.526 1.00 91.62 87 TRP A N 1
ATOM 690 C CA . TRP A 1 87 ? -4.910 -3.271 -7.988 1.00 91.62 87 TRP A CA 1
ATOM 691 C C . TRP A 1 87 ? -3.805 -4.278 -8.296 1.00 91.62 87 TRP A C 1
ATOM 693 O O . TRP A 1 87 ? -3.200 -4.227 -9.359 1.00 91.62 87 TRP A O 1
ATOM 703 N N . ILE A 1 88 ? -3.532 -5.204 -7.373 1.00 91.00 88 ILE A N 1
ATOM 704 C CA . ILE A 1 88 ? -2.429 -6.164 -7.515 1.00 91.00 88 ILE A CA 1
ATOM 705 C C . ILE A 1 88 ? -2.701 -7.157 -8.651 1.00 91.00 88 ILE A C 1
ATOM 707 O O . ILE A 1 88 ? -1.769 -7.625 -9.300 1.00 91.00 88 ILE A O 1
ATOM 711 N N . ARG A 1 89 ? -3.972 -7.473 -8.920 1.00 89.94 89 ARG A N 1
ATOM 712 C CA . ARG A 1 89 ? -4.359 -8.360 -10.025 1.00 89.94 89 ARG A CA 1
ATOM 713 C C . ARG A 1 89 ? -4.317 -7.662 -11.378 1.00 89.94 89 ARG A C 1
ATOM 715 O O . ARG A 1 89 ? -3.822 -8.240 -12.340 1.00 89.94 89 ARG A O 1
ATOM 722 N N . GLU A 1 90 ? -4.874 -6.461 -11.449 1.00 90.00 90 GLU A N 1
ATOM 723 C CA . GLU A 1 90 ? -4.979 -5.673 -12.670 1.00 90.00 90 GLU A CA 1
ATOM 724 C C . GLU A 1 90 ? -4.821 -4.185 -12.315 1.00 90.00 90 GLU A C 1
ATOM 726 O O . GLU A 1 90 ? -5.796 -3.526 -11.948 1.00 90.00 90 GLU A O 1
ATOM 731 N N . PRO A 1 91 ? -3.587 -3.648 -12.385 1.00 87.56 91 PRO A N 1
ATOM 732 C CA . PRO A 1 91 ? -3.323 -2.258 -12.037 1.00 87.56 91 PRO A CA 1
A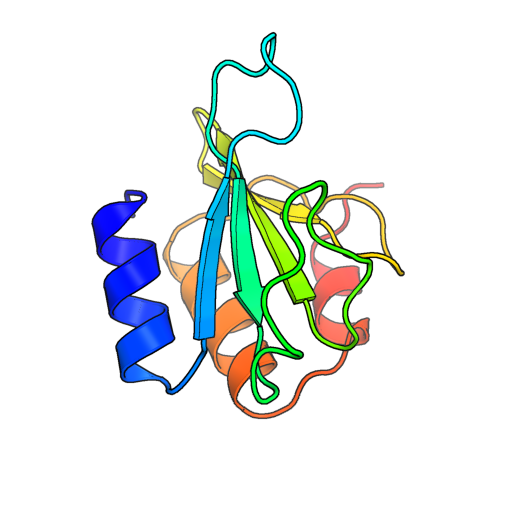TOM 733 C C . PRO A 1 91 ? -4.033 -1.286 -12.986 1.00 87.56 91 PRO A C 1
ATOM 735 O O . PRO A 1 91 ? -3.574 -1.009 -14.096 1.00 87.56 91 PRO A O 1
ATOM 738 N N . ASP A 1 92 ? -5.153 -0.732 -12.532 1.00 87.31 92 ASP A N 1
ATOM 739 C CA . ASP A 1 92 ? -5.905 0.299 -13.237 1.00 87.31 92 ASP A CA 1
ATOM 740 C C . ASP A 1 92 ? -6.217 1.449 -12.290 1.00 87.31 92 ASP A C 1
ATOM 742 O O . ASP A 1 92 ? -6.967 1.307 -11.332 1.00 87.31 92 ASP A O 1
ATOM 746 N N . TYR A 1 93 ? -5.659 2.623 -12.565 1.00 83.62 93 TYR A N 1
ATOM 747 C CA . TYR A 1 93 ? -5.828 3.777 -11.689 1.00 83.62 93 TYR A CA 1
ATOM 748 C C . TYR A 1 93 ? -7.272 4.298 -11.640 1.00 83.62 93 TYR A C 1
ATOM 750 O O . TYR A 1 93 ? -7.626 5.013 -10.704 1.00 83.62 93 TYR A O 1
ATOM 758 N N . ARG A 1 94 ? -8.132 3.915 -12.596 1.00 85.50 94 ARG A N 1
ATOM 759 C CA . ARG A 1 94 ? -9.566 4.237 -12.546 1.00 85.50 94 ARG A CA 1
ATOM 760 C C . ARG A 1 94 ? -10.239 3.671 -11.299 1.00 85.50 94 ARG A C 1
ATOM 762 O O . ARG A 1 94 ? -11.187 4.282 -10.825 1.00 85.50 94 ARG A O 1
ATOM 769 N N . ILE A 1 95 ? -9.720 2.580 -10.721 1.00 87.00 95 ILE A N 1
ATOM 770 C CA . ILE A 1 95 ? -10.273 2.023 -9.479 1.00 87.00 95 ILE A CA 1
ATOM 771 C C . ILE A 1 95 ? -10.139 2.994 -8.304 1.00 87.00 95 ILE A C 1
ATOM 773 O O . ILE A 1 95 ? -10.914 2.897 -7.366 1.00 87.00 95 ILE A O 1
ATOM 777 N N . LEU A 1 96 ? -9.175 3.925 -8.337 1.00 86.19 96 LEU A N 1
ATOM 778 C CA . LEU A 1 96 ? -8.980 4.906 -7.268 1.00 86.19 96 LEU A CA 1
ATOM 779 C C . LEU A 1 96 ? -10.023 6.026 -7.329 1.00 86.19 96 LEU A C 1
ATOM 781 O O . LEU A 1 96 ? -10.356 6.586 -6.291 1.00 86.19 96 LEU A O 1
ATOM 785 N N . GLN A 1 97 ? -10.568 6.328 -8.515 1.00 84.06 97 GLN A N 1
ATOM 786 C CA . GLN A 1 97 ? -11.531 7.421 -8.714 1.00 84.06 97 GLN A CA 1
ATOM 787 C C . GLN A 1 97 ? -12.796 7.252 -7.874 1.00 84.06 97 GLN A C 1
ATOM 789 O O . GLN A 1 97 ? -13.387 8.241 -7.461 1.00 84.06 97 GLN A O 1
ATOM 794 N N . GLU A 1 98 ? -13.190 6.013 -7.587 1.00 83.69 98 GLU A N 1
ATOM 795 C CA . GLU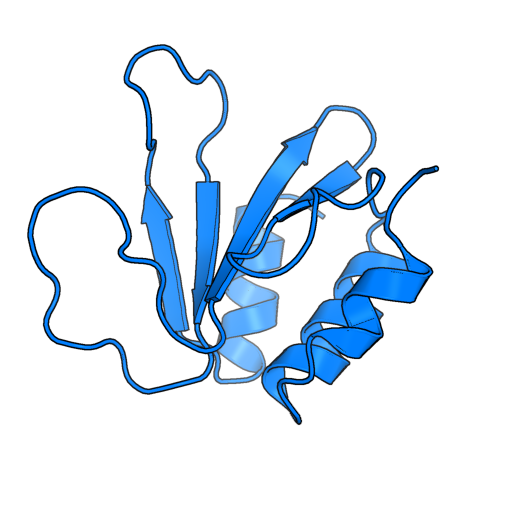 A 1 98 ? -14.352 5.707 -6.746 1.00 83.69 98 GLU A CA 1
ATOM 796 C C . GLU A 1 98 ? -14.137 6.080 -5.266 1.00 83.69 98 GLU A C 1
ATOM 798 O O . GLU A 1 98 ? -15.084 6.076 -4.478 1.00 83.69 98 GLU A O 1
ATOM 803 N N . PHE A 1 99 ? -12.898 6.406 -4.882 1.00 83.69 99 PHE A N 1
ATOM 804 C CA . PHE A 1 99 ? -12.476 6.631 -3.501 1.00 83.69 99 PHE A CA 1
ATOM 805 C C . PHE A 1 99 ? -11.813 7.992 -3.264 1.00 83.69 99 PHE A C 1
ATOM 807 O O . PHE A 1 99 ? -11.479 8.301 -2.118 1.00 83.69 99 PHE A O 1
ATOM 814 N N . VAL A 1 100 ? -11.610 8.806 -4.303 1.00 79.38 100 VAL A N 1
ATOM 815 C CA . VAL A 1 100 ? -11.143 10.191 -4.144 1.00 79.38 100 VAL A CA 1
ATOM 816 C C . VAL A 1 100 ? -12.286 11.017 -3.546 1.00 79.38 100 VAL A C 1
ATOM 818 O O . VAL A 1 100 ? -13.417 10.941 -4.022 1.00 79.38 100 VAL A O 1
ATOM 821 N N . SER A 1 101 ? -12.011 11.755 -2.468 1.00 63.41 101 SER A N 1
ATOM 822 C CA . SER A 1 101 ? -12.970 12.730 -1.929 1.00 63.41 101 SER A CA 1
ATOM 823 C C . SER A 1 101 ? -13.049 13.945 -2.856 1.00 63.41 101 SER A C 1
ATOM 825 O O . SER A 1 101 ? -12.001 14.432 -3.276 1.00 63.41 101 SER A O 1
ATOM 827 N N . ASP A 1 102 ? -14.264 14.430 -3.132 1.00 55.66 102 ASP A N 1
ATOM 828 C CA . ASP A 1 102 ? -14.506 15.760 -3.727 1.00 55.66 102 ASP A CA 1
ATOM 829 C C . ASP A 1 102 ? -13.944 16.904 -2.857 1.00 55.66 102 ASP A C 1
ATOM 831 O O . ASP A 1 102 ? -13.998 16.788 -1.605 1.00 55.66 102 ASP A O 1
#

Foldseek 3Di:
DDPVVVVVLLVVLVWDWDWADQDPPDPWIWIKTAQDPDDPDDPHHDPLDVLIWTWTQDPQAIWIDHPVDDIFDHDDPVRVSVLSSCCNVPNDCVSRVVGHDD

Secondary structure (DSSP, 8-state):
--HHHHHHHHHHTT-EEEEE-SSTT-SSPEEEEESSPPP---SSS----TTEEEEEEETTEEEEE-SSSPPBPPBPHHHHHHHHHHHHHS--THHHHTTB--

Organism: NCBI:txid2527973

Radius of gyration: 12.67 Å; chains: 1; bounding box: 33×29×26 Å

pLDDT: mean 81.65, std 11.87, range [53.12, 94.88]